Protein AF-N9M8Y0-F1 (afdb_monomer_lite)

Radius of gyration: 15.87 Å; chains: 1; bounding box: 37×36×35 Å

Structure (mmCIF, N/CA/C/O backbone):
data_AF-N9M8Y0-F1
#
_entry.id   AF-N9M8Y0-F1
#
loop_
_atom_site.group_PDB
_atom_site.id
_atom_site.type_symbol
_atom_site.label_atom_id
_atom_site.label_alt_id
_atom_site.label_comp_id
_atom_site.label_asym_id
_atom_site.label_entity_id
_atom_site.label_seq_id
_atom_site.pdbx_PDB_ins_code
_atom_site.Cartn_x
_atom_site.Cartn_y
_atom_site.Cartn_z
_atom_site.occupancy
_atom_site.B_iso_or_equiv
_atom_site.auth_seq_id
_atom_site.auth_comp_id
_atom_site.auth_asym_id
_atom_site.auth_atom_id
_atom_site.pdbx_PDB_model_num
ATOM 1 N N . MET A 1 1 ? 7.948 -21.060 7.782 1.00 49.34 1 MET A N 1
ATOM 2 C CA . MET A 1 1 ? 8.173 -19.702 8.324 1.00 49.34 1 MET A CA 1
ATOM 3 C C . MET A 1 1 ? 6.852 -19.188 8.862 1.00 49.34 1 MET A C 1
ATOM 5 O O . MET A 1 1 ? 5.896 -19.128 8.102 1.00 49.34 1 MET A O 1
ATOM 9 N N . HIS A 1 2 ? 6.754 -18.904 10.160 1.00 60.38 2 HIS A N 1
ATOM 10 C CA . HIS A 1 2 ? 5.548 -18.292 10.718 1.00 60.38 2 HIS A CA 1
ATOM 11 C C . HIS A 1 2 ? 5.475 -16.837 10.243 1.00 60.38 2 HIS A C 1
ATOM 13 O O . HIS A 1 2 ? 6.353 -16.055 10.600 1.00 60.38 2 HIS A O 1
ATOM 19 N N . LEU A 1 3 ? 4.446 -16.481 9.460 1.00 54.19 3 LEU A N 1
ATOM 20 C CA . LEU A 1 3 ? 4.186 -15.096 9.025 1.00 54.19 3 LEU A CA 1
ATOM 21 C C . LEU A 1 3 ? 4.144 -14.098 10.203 1.00 54.19 3 LEU A C 1
ATOM 23 O O . LEU A 1 3 ? 4.414 -12.922 10.014 1.00 54.19 3 LEU A O 1
ATOM 27 N N . PHE A 1 4 ? 3.893 -14.578 11.424 1.00 59.53 4 PHE A N 1
ATOM 28 C CA . PHE A 1 4 ? 3.814 -13.802 12.667 1.00 59.53 4 PHE A CA 1
ATOM 29 C C . PHE A 1 4 ? 5.122 -13.134 13.142 1.00 59.53 4 PHE A C 1
ATOM 31 O O . PHE A 1 4 ? 5.145 -12.583 14.237 1.00 59.53 4 PHE A O 1
ATOM 38 N N . LYS A 1 5 ? 6.221 -13.210 12.379 1.00 79.88 5 LYS A N 1
ATOM 39 C CA . LYS A 1 5 ? 7.494 -12.534 12.705 1.00 79.88 5 LYS A CA 1
ATOM 40 C C . LYS A 1 5 ? 7.884 -11.423 11.729 1.00 79.88 5 LYS A C 1
ATOM 42 O O . LYS A 1 5 ? 8.945 -10.835 11.913 1.00 79.88 5 LYS A O 1
ATOM 47 N N . LEU A 1 6 ? 7.100 -11.193 10.679 1.00 84.69 6 LEU A N 1
ATOM 48 C CA . LEU A 1 6 ? 7.408 -10.151 9.704 1.00 84.69 6 LEU A CA 1
ATOM 49 C C . LEU A 1 6 ? 7.015 -8.787 10.268 1.00 84.69 6 LEU A C 1
ATOM 51 O O . LEU A 1 6 ? 5.977 -8.675 10.919 1.00 84.69 6 LEU A O 1
ATOM 55 N N . THR A 1 7 ? 7.840 -7.772 10.018 1.00 89.25 7 THR A N 1
ATOM 56 C CA . THR A 1 7 ? 7.422 -6.380 10.225 1.00 89.25 7 THR A CA 1
ATOM 57 C C . THR A 1 7 ? 6.392 -5.983 9.168 1.00 89.25 7 THR A C 1
ATOM 59 O O . THR A 1 7 ? 6.260 -6.656 8.138 1.00 89.25 7 THR A O 1
ATOM 62 N N . ASP A 1 8 ? 5.669 -4.889 9.401 1.00 86.69 8 ASP A N 1
ATOM 63 C CA . ASP A 1 8 ? 4.657 -4.402 8.461 1.00 86.69 8 ASP A CA 1
ATOM 64 C C . ASP A 1 8 ? 5.276 -4.059 7.095 1.00 86.69 8 ASP A C 1
ATOM 66 O O . ASP A 1 8 ? 4.688 -4.367 6.062 1.00 86.69 8 ASP A O 1
ATOM 70 N N . GLU A 1 9 ? 6.506 -3.535 7.062 1.00 88.25 9 GLU A N 1
ATOM 71 C CA . GLU A 1 9 ? 7.246 -3.241 5.827 1.00 88.25 9 GLU A CA 1
ATOM 72 C C . GLU A 1 9 ? 7.645 -4.520 5.086 1.00 88.25 9 GLU A C 1
ATOM 74 O O . GLU A 1 9 ? 7.506 -4.614 3.867 1.00 88.25 9 GLU A O 1
ATOM 79 N N . GLN A 1 10 ? 8.102 -5.545 5.814 1.00 89.06 10 GLN A N 1
ATOM 80 C CA . GLN A 1 10 ? 8.431 -6.839 5.213 1.00 89.06 10 GLN A CA 1
ATOM 81 C C . GLN A 1 10 ? 7.189 -7.516 4.636 1.00 89.06 10 GLN A C 1
ATOM 83 O O . GLN A 1 10 ? 7.247 -8.116 3.563 1.00 89.06 10 GLN A O 1
ATOM 88 N N . LEU A 1 11 ? 6.064 -7.425 5.344 1.00 89.19 11 LEU A N 1
ATOM 89 C CA . LEU A 1 11 ? 4.792 -7.936 4.864 1.00 89.19 11 LEU A CA 1
ATOM 90 C C . LEU A 1 11 ? 4.317 -7.148 3.635 1.00 89.19 11 LEU A C 1
ATOM 92 O O . LEU A 1 11 ? 3.912 -7.761 2.648 1.00 89.19 11 LEU A O 1
ATOM 96 N N . ALA A 1 12 ? 4.426 -5.818 3.655 1.00 88.94 12 ALA A N 1
ATOM 97 C CA . ALA A 1 12 ? 4.091 -4.963 2.521 1.00 88.94 12 ALA A CA 1
ATOM 98 C C . ALA A 1 12 ? 4.928 -5.322 1.287 1.00 88.94 12 ALA A C 1
ATOM 100 O O . ALA A 1 12 ? 4.361 -5.567 0.228 1.00 88.94 12 ALA A O 1
ATOM 101 N N . GLN A 1 13 ? 6.244 -5.490 1.425 1.00 89.62 13 GLN A N 1
ATOM 102 C CA . GLN A 1 13 ? 7.128 -5.875 0.320 1.00 89.62 13 GLN A CA 1
ATOM 103 C C . GLN A 1 13 ? 6.708 -7.190 -0.365 1.00 89.62 13 GLN A C 1
ATOM 105 O O . GLN A 1 13 ? 6.943 -7.373 -1.559 1.00 89.62 13 GLN A O 1
ATOM 110 N N . ILE A 1 14 ? 6.086 -8.111 0.379 1.00 89.75 14 ILE A N 1
ATOM 111 C CA . ILE A 1 14 ? 5.580 -9.390 -0.144 1.00 89.75 14 ILE A CA 1
ATOM 112 C C . ILE A 1 14 ? 4.206 -9.222 -0.807 1.00 89.75 14 ILE A C 1
ATOM 114 O O . ILE A 1 14 ? 3.908 -9.915 -1.782 1.00 89.75 14 ILE A O 1
ATOM 118 N N . LEU A 1 15 ? 3.357 -8.348 -0.262 1.00 88.44 15 LEU A N 1
ATOM 119 C CA . LEU A 1 15 ? 1.964 -8.186 -0.683 1.00 88.44 15 LEU A CA 1
ATOM 120 C C . LEU A 1 15 ? 1.756 -7.119 -1.764 1.00 88.44 15 LEU A C 1
ATOM 122 O O . LEU A 1 15 ? 0.7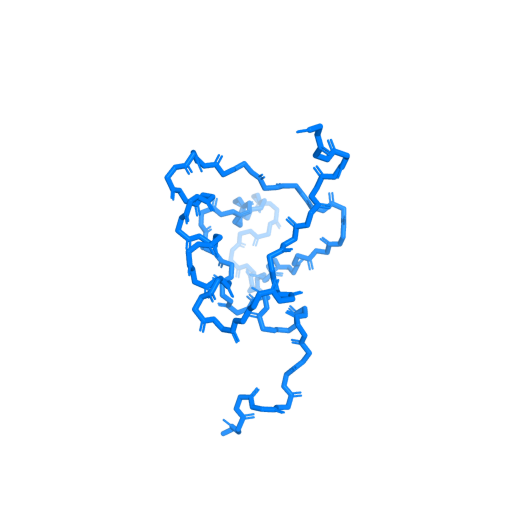22 -7.156 -2.433 1.00 88.44 15 LEU A O 1
ATOM 126 N N . ILE A 1 16 ? 2.695 -6.183 -1.952 1.00 89.25 16 ILE A N 1
ATOM 127 C CA . ILE A 1 16 ? 2.570 -5.119 -2.952 1.00 89.25 16 ILE A CA 1
ATOM 128 C C . ILE A 1 16 ? 2.426 -5.740 -4.355 1.00 89.25 16 ILE A C 1
ATOM 130 O O . ILE A 1 16 ? 3.262 -6.544 -4.783 1.00 89.25 16 ILE A O 1
ATOM 134 N N . PRO A 1 17 ? 1.374 -5.370 -5.108 1.00 89.19 17 PRO A N 1
ATOM 135 C CA . PRO A 1 17 ? 1.173 -5.859 -6.461 1.00 89.19 17 PRO A CA 1
ATOM 136 C C . PRO A 1 17 ? 2.345 -5.550 -7.396 1.00 89.19 17 PRO A C 1
ATOM 138 O O . PRO A 1 17 ? 2.833 -4.424 -7.467 1.00 89.19 17 PRO A O 1
ATOM 141 N N . LYS A 1 18 ? 2.707 -6.527 -8.237 1.00 87.56 18 LYS A N 1
ATOM 142 C CA . LYS A 1 18 ? 3.777 -6.382 -9.242 1.00 87.56 18 LYS A CA 1
ATOM 143 C C . LYS A 1 18 ? 3.567 -5.220 -10.218 1.00 87.56 18 LYS A C 1
ATOM 145 O O . LYS A 1 18 ? 4.538 -4.755 -10.794 1.00 87.56 18 LYS A O 1
ATOM 150 N N . ARG A 1 19 ? 2.328 -4.741 -10.398 1.00 89.38 19 ARG A N 1
ATOM 151 C CA . ARG A 1 19 ? 2.018 -3.586 -11.262 1.00 89.38 19 ARG A CA 1
ATOM 152 C C . ARG A 1 19 ? 2.660 -2.278 -10.789 1.00 89.38 19 ARG A C 1
ATOM 154 O O . ARG A 1 19 ? 2.776 -1.358 -11.584 1.00 89.38 19 ARG A O 1
ATOM 161 N N . PHE A 1 20 ? 3.039 -2.197 -9.514 1.00 90.75 20 PHE A N 1
ATOM 162 C CA . PHE A 1 20 ? 3.739 -1.044 -8.948 1.00 90.75 20 PHE A CA 1
ATOM 163 C C . PHE A 1 20 ? 5.255 -1.136 -9.075 1.00 90.75 20 PHE A C 1
ATOM 165 O O . PHE A 1 20 ? 5.947 -0.163 -8.804 1.00 90.75 20 PHE A O 1
ATOM 172 N N . VAL A 1 21 ? 5.781 -2.297 -9.467 1.00 89.50 21 VAL A N 1
ATOM 173 C CA . VAL A 1 21 ? 7.216 -2.464 -9.672 1.00 89.50 21 VAL A CA 1
ATOM 174 C C . VAL A 1 21 ? 7.581 -1.773 -10.987 1.00 89.50 21 VAL A C 1
ATOM 176 O O . VAL A 1 21 ? 7.018 -2.136 -12.026 1.00 89.50 21 VAL A O 1
ATOM 179 N N . PRO A 1 22 ? 8.500 -0.792 -10.980 1.00 88.38 22 PRO A N 1
ATOM 180 C CA . PRO A 1 22 ? 8.927 -0.147 -12.209 1.00 88.38 22 PRO A CA 1
ATOM 181 C C . PRO A 1 22 ? 9.631 -1.157 -13.127 1.00 88.38 22 PRO A C 1
ATOM 183 O O . PRO A 1 22 ? 10.224 -2.133 -12.651 1.00 88.38 22 PRO A O 1
ATOM 186 N N . PRO A 1 23 ? 9.583 -0.949 -14.454 1.00 87.94 23 PRO A N 1
ATOM 187 C CA . PRO A 1 23 ? 10.298 -1.808 -15.384 1.00 87.94 23 PRO A CA 1
ATOM 188 C C . PRO A 1 23 ? 11.801 -1.772 -15.095 1.00 87.94 23 PRO A C 1
ATOM 190 O O . PRO A 1 23 ? 12.358 -0.734 -14.734 1.00 87.94 23 PRO A O 1
ATOM 193 N N . THR A 1 24 ? 12.468 -2.912 -15.274 1.00 88.31 24 THR A N 1
ATOM 194 C CA . THR A 1 24 ? 13.923 -2.987 -15.132 1.00 88.31 24 THR A CA 1
ATOM 195 C C . THR A 1 24 ? 14.584 -2.071 -16.166 1.00 88.31 24 THR A C 1
ATOM 197 O O . THR A 1 24 ? 14.263 -2.184 -17.351 1.00 88.31 24 THR A O 1
ATOM 200 N N . PRO A 1 25 ? 15.500 -1.175 -15.755 1.00 89.38 25 PRO A N 1
ATOM 201 C CA . PRO A 1 25 ? 16.217 -0.328 -16.698 1.00 89.38 25 PRO A CA 1
ATOM 202 C C . PRO A 1 25 ? 17.018 -1.167 -17.710 1.00 89.38 25 PRO A C 1
ATOM 204 O O . PRO A 1 25 ? 17.586 -2.191 -17.313 1.00 89.38 25 PRO A O 1
ATOM 207 N N . PRO A 1 26 ? 17.151 -0.721 -18.976 1.00 88.38 26 PRO A N 1
ATOM 208 C CA . PRO A 1 26 ? 17.874 -1.464 -20.016 1.00 88.38 26 PRO A CA 1
ATOM 209 C C . PRO A 1 26 ? 19.316 -1.836 -19.627 1.00 88.38 26 PRO A C 1
ATOM 211 O O . PRO A 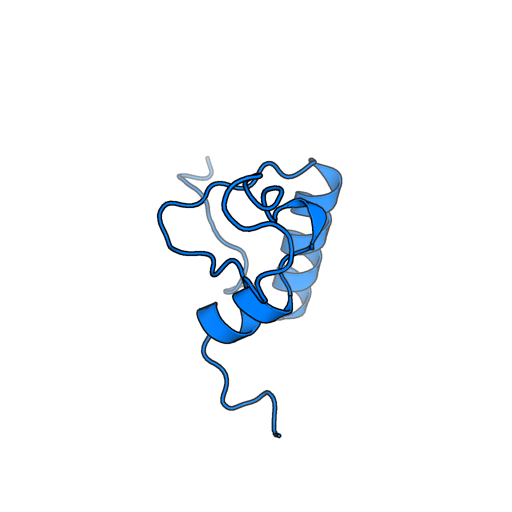1 26 ? 19.814 -2.908 -19.958 1.00 88.38 26 PRO A O 1
ATOM 214 N N . GLU A 1 27 ? 19.980 -0.979 -18.845 1.00 89.88 27 GLU A N 1
ATOM 215 C CA . GLU A 1 27 ? 21.356 -1.160 -18.343 1.00 89.88 27 GLU A CA 1
ATOM 216 C C . GLU A 1 27 ? 21.534 -2.381 -17.417 1.00 89.88 27 GLU A C 1
ATOM 218 O O . GLU A 1 27 ? 22.654 -2.827 -17.119 1.00 89.88 27 GLU A O 1
ATOM 223 N N . HIS A 1 28 ? 20.416 -2.924 -16.941 1.00 85.81 28 HIS A N 1
ATOM 224 C CA . HIS A 1 28 ? 20.369 -4.043 -16.020 1.00 85.81 28 HIS A CA 1
ATOM 225 C C . HIS A 1 28 ? 19.579 -5.243 -16.554 1.00 85.81 28 HIS A C 1
ATOM 227 O O . HIS A 1 28 ? 19.292 -6.170 -15.793 1.00 85.81 28 HIS A O 1
ATOM 233 N N . GLU A 1 29 ? 19.279 -5.279 -17.854 1.00 85.69 29 GLU A N 1
ATOM 234 C CA . GLU A 1 29 ? 18.689 -6.457 -18.488 1.00 85.69 29 GLU A CA 1
ATOM 235 C C . GLU A 1 29 ? 19.547 -7.712 -18.249 1.00 85.69 29 GLU A C 1
ATOM 237 O O . GLU A 1 29 ? 20.777 -7.691 -18.313 1.00 85.69 29 GLU A O 1
ATOM 242 N N . GLY A 1 30 ? 18.890 -8.824 -17.910 1.00 83.06 30 GLY A N 1
ATOM 243 C CA . GLY A 1 30 ? 19.555 -10.096 -17.607 1.00 83.06 30 GLY A CA 1
ATOM 244 C C . GLY A 1 30 ? 20.242 -10.170 -16.236 1.00 83.06 30 GLY A C 1
ATOM 245 O O . GLY A 1 30 ? 20.729 -11.240 -15.866 1.00 83.06 30 GLY A O 1
ATOM 246 N N . LYS A 1 31 ? 20.259 -9.084 -15.449 1.00 85.69 31 LYS A N 1
ATOM 247 C CA . LYS A 1 31 ? 20.683 -9.116 -14.041 1.00 85.69 31 LYS A CA 1
ATOM 248 C C . LYS A 1 31 ? 19.487 -9.444 -13.153 1.00 85.69 31 LYS A C 1
ATOM 250 O O . LYS A 1 31 ? 18.368 -9.001 -13.398 1.00 85.69 31 LYS A O 1
ATOM 255 N N . ASN A 1 32 ? 19.731 -10.208 -12.091 1.00 82.88 32 ASN A N 1
ATOM 256 C CA . ASN A 1 32 ? 18.693 -10.587 -11.135 1.00 82.88 32 ASN A CA 1
ATOM 257 C C . ASN A 1 32 ? 18.426 -9.409 -10.179 1.00 82.88 32 ASN A C 1
ATOM 259 O O . ASN A 1 32 ? 18.960 -9.355 -9.072 1.00 82.88 32 ASN A O 1
ATOM 263 N N . MET A 1 33 ? 17.687 -8.411 -10.663 1.00 82.75 33 MET A N 1
ATOM 264 C CA . MET A 1 33 ? 17.312 -7.225 -9.899 1.00 82.75 33 MET A CA 1
ATOM 265 C C . MET A 1 33 ? 15.971 -7.414 -9.197 1.00 82.75 33 MET A C 1
ATOM 267 O O . MET A 1 33 ? 15.019 -7.931 -9.776 1.00 82.75 33 MET A O 1
ATOM 271 N N . VAL A 1 34 ? 15.894 -6.942 -7.955 1.00 84.94 34 VAL A N 1
ATOM 272 C CA . VAL A 1 34 ? 14.665 -6.907 -7.161 1.00 84.94 34 VAL A CA 1
ATOM 273 C C . VAL A 1 34 ? 14.441 -5.469 -6.720 1.00 84.94 34 VAL A C 1
ATOM 275 O O . VAL A 1 34 ? 15.329 -4.870 -6.117 1.00 84.94 34 VAL A O 1
ATOM 278 N N . TYR A 1 35 ? 13.269 -4.921 -7.034 1.00 87.19 35 TYR A N 1
ATOM 279 C CA . TYR A 1 35 ? 12.859 -3.622 -6.516 1.00 87.19 35 TYR A CA 1
ATOM 280 C C . TYR A 1 35 ? 12.421 -3.769 -5.058 1.00 87.19 35 TYR A C 1
ATOM 282 O O . TYR A 1 35 ? 11.611 -4.647 -4.745 1.00 87.19 35 TYR A O 1
ATOM 290 N N . VAL A 1 36 ? 12.952 -2.921 -4.182 1.00 91.19 36 VAL A N 1
ATOM 291 C CA . VAL A 1 36 ? 12.559 -2.841 -2.773 1.00 91.19 36 VAL A CA 1
ATOM 292 C C . VAL A 1 36 ? 11.881 -1.498 -2.584 1.00 91.19 36 VAL A C 1
ATOM 294 O O . VAL A 1 36 ? 12.486 -0.481 -2.900 1.00 91.19 36 VAL A O 1
ATOM 297 N N . PHE A 1 37 ? 10.635 -1.525 -2.121 1.00 91.56 37 PHE A N 1
ATOM 298 C CA . PHE A 1 37 ? 9.864 -0.319 -1.872 1.00 91.56 37 PHE A CA 1
ATOM 299 C C . PHE A 1 37 ? 10.309 0.328 -0.563 1.00 91.56 37 PHE A C 1
ATOM 301 O O . PHE A 1 37 ? 10.589 -0.369 0.418 1.00 91.56 37 PHE A O 1
ATOM 308 N N . ASP A 1 38 ? 10.329 1.653 -0.536 1.00 89.94 38 ASP A N 1
ATOM 309 C CA . ASP A 1 38 ? 10.636 2.437 0.654 1.00 89.94 38 ASP A CA 1
ATOM 310 C C . ASP A 1 38 ? 9.601 3.549 0.898 1.00 89.94 38 ASP A C 1
ATOM 312 O O . ASP A 1 38 ? 8.528 3.590 0.295 1.00 89.94 38 ASP A O 1
ATOM 316 N N . SER A 1 39 ? 9.873 4.422 1.870 1.00 89.25 39 SER A N 1
ATOM 317 C CA . SER A 1 39 ? 8.950 5.488 2.271 1.00 89.25 39 SER A CA 1
ATOM 318 C C . SER A 1 39 ? 8.811 6.629 1.257 1.00 89.25 39 SER A C 1
ATOM 320 O O . SER A 1 39 ? 7.930 7.472 1.427 1.00 89.25 39 SER A O 1
ATOM 322 N N . GLU A 1 40 ? 9.691 6.712 0.259 1.00 91.94 40 GLU A N 1
ATOM 323 C CA . GLU A 1 40 ? 9.641 7.740 -0.783 1.00 91.94 40 GLU A CA 1
ATOM 324 C C . GLU A 1 40 ? 8.721 7.334 -1.944 1.00 91.94 40 GLU A C 1
ATOM 326 O O . GLU A 1 40 ? 8.216 8.203 -2.667 1.00 91.94 40 GLU A O 1
ATOM 331 N N . ASP A 1 41 ? 8.444 6.033 -2.086 1.00 90.56 41 ASP A N 1
ATOM 332 C CA . ASP A 1 41 ? 7.545 5.499 -3.102 1.00 90.56 41 ASP A CA 1
ATOM 333 C C . ASP A 1 41 ? 6.097 5.968 -2.912 1.00 90.56 41 ASP A C 1
ATOM 335 O O . ASP A 1 41 ? 5.545 6.040 -1.809 1.00 90.56 41 ASP A O 1
ATOM 339 N N . LYS A 1 42 ? 5.439 6.254 -4.039 1.00 90.06 42 LYS A N 1
ATOM 340 C CA . LYS A 1 42 ? 4.031 6.659 -4.088 1.00 90.06 42 LYS A CA 1
ATOM 341 C C . LYS A 1 42 ? 3.240 5.701 -4.958 1.00 90.06 42 LYS A C 1
ATOM 343 O O . LYS A 1 42 ? 3.668 5.335 -6.049 1.00 90.06 42 LYS A O 1
ATOM 348 N N . PHE A 1 43 ? 2.048 5.353 -4.489 1.00 89.44 43 PHE A N 1
ATOM 349 C CA . PHE A 1 43 ? 1.170 4.395 -5.148 1.00 89.44 43 PHE A CA 1
ATOM 350 C C . PHE A 1 43 ? -0.113 5.079 -5.608 1.00 89.44 43 PHE A C 1
ATOM 352 O O . PHE A 1 43 ? -0.811 5.708 -4.813 1.00 89.44 43 PHE A O 1
ATOM 359 N N . GLU A 1 44 ? -0.449 4.914 -6.885 1.00 91.50 44 GLU A N 1
ATOM 360 C CA . GLU A 1 44 ? -1.760 5.285 -7.410 1.00 91.50 44 GLU A CA 1
ATOM 361 C C . GLU A 1 44 ? -2.729 4.105 -7.266 1.00 91.50 44 GLU A C 1
ATOM 363 O O . GLU A 1 44 ? -2.570 3.041 -7.882 1.00 91.50 44 GLU A O 1
ATOM 368 N N . LEU A 1 45 ? -3.738 4.299 -6.419 1.00 90.81 45 LEU A N 1
ATOM 369 C CA . LEU A 1 45 ? -4.808 3.341 -6.173 1.00 90.81 45 LEU A CA 1
ATOM 370 C C . LEU A 1 45 ? -6.085 3.812 -6.857 1.00 90.81 45 LEU A C 1
ATOM 372 O O . LEU A 1 45 ? -6.436 4.992 -6.807 1.00 90.81 45 LEU A O 1
ATOM 376 N N . THR A 1 46 ? -6.809 2.875 -7.459 1.00 94.12 46 THR A N 1
ATOM 377 C CA . THR A 1 46 ? -8.190 3.132 -7.863 1.00 94.12 46 THR A CA 1
ATOM 378 C C . THR A 1 46 ? -9.082 3.261 -6.627 1.00 94.12 46 THR A C 1
ATOM 380 O O . THR A 1 46 ? -8.747 2.792 -5.535 1.00 94.12 46 THR A O 1
ATOM 383 N N . TYR A 1 47 ? -10.246 3.892 -6.794 1.00 92.69 47 TYR A N 1
ATOM 384 C CA . TYR A 1 47 ? -11.212 4.027 -5.703 1.00 92.69 47 TYR A CA 1
ATOM 385 C C . TYR A 1 47 ? -11.644 2.661 -5.142 1.00 92.69 47 TYR A C 1
ATOM 387 O O . TYR A 1 47 ? -11.685 2.487 -3.926 1.00 92.69 47 TYR A O 1
ATOM 395 N N . ASP A 1 48 ? -11.886 1.678 -6.012 1.00 95.81 48 ASP A N 1
ATOM 396 C CA . ASP A 1 48 ? -12.322 0.337 -5.608 1.00 95.81 48 ASP A CA 1
ATOM 397 C C . ASP A 1 48 ? -11.250 -0.399 -4.788 1.00 95.81 48 ASP A C 1
ATOM 399 O O . ASP A 1 48 ? -11.565 -1.011 -3.767 1.00 95.81 48 ASP A O 1
ATOM 403 N N . GLU A 1 49 ? -9.973 -0.278 -5.167 1.00 91.94 49 GLU A N 1
ATOM 404 C CA . GLU A 1 49 ? -8.855 -0.846 -4.398 1.00 91.94 49 GLU A CA 1
ATOM 405 C C . GLU A 1 49 ? -8.729 -0.195 -3.016 1.00 91.94 49 GLU A C 1
ATOM 407 O O . GLU A 1 49 ? -8.510 -0.884 -2.017 1.00 91.94 49 GLU A O 1
ATOM 412 N N . LEU A 1 50 ? -8.913 1.127 -2.930 1.00 90.25 50 LEU A N 1
ATOM 413 C CA . LEU A 1 50 ? -8.922 1.827 -1.647 1.00 90.25 50 LEU A CA 1
ATOM 414 C C . LEU A 1 50 ? -10.079 1.344 -0.755 1.00 90.25 50 LEU A C 1
ATOM 416 O O . LEU A 1 50 ? -9.878 1.084 0.434 1.00 90.25 50 LEU A O 1
ATOM 420 N N . VAL A 1 51 ? -11.280 1.185 -1.321 1.00 91.25 51 VAL A N 1
ATOM 421 C CA . VAL A 1 51 ? -12.451 0.653 -0.605 1.00 91.25 51 VAL A CA 1
ATOM 422 C C . VAL A 1 51 ? -12.200 -0.775 -0.119 1.00 91.25 51 VAL A C 1
ATOM 424 O O . VAL A 1 51 ? -12.561 -1.105 1.016 1.00 91.25 51 VAL A O 1
ATOM 427 N N . GLU A 1 52 ? -11.559 -1.622 -0.926 1.00 91.44 52 GLU A N 1
ATOM 428 C CA . GLU A 1 52 ? -11.208 -2.985 -0.530 1.00 91.44 52 GLU A CA 1
ATOM 429 C C . GLU A 1 52 ? -10.231 -2.997 0.656 1.00 91.44 52 GLU A C 1
ATOM 431 O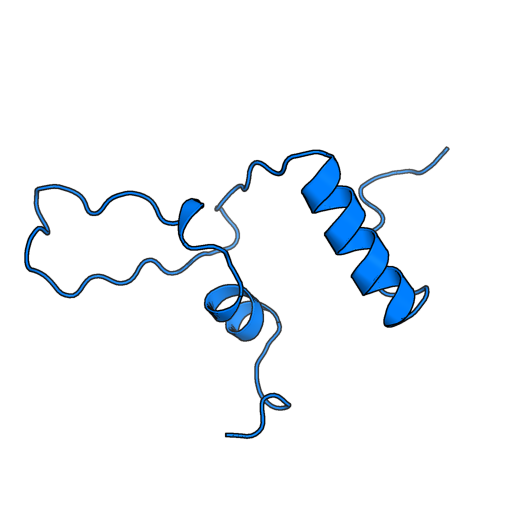 O . GLU A 1 52 ? -10.492 -3.679 1.654 1.00 91.44 52 GLU A O 1
ATOM 436 N N . ILE A 1 53 ? -9.162 -2.195 0.604 1.00 88.00 53 ILE A N 1
ATOM 437 C CA . ILE A 1 53 ? -8.179 -2.070 1.694 1.00 88.00 53 ILE A CA 1
ATOM 438 C C . ILE A 1 53 ? -8.868 -1.645 2.998 1.00 88.00 53 ILE A C 1
ATOM 440 O O . ILE A 1 53 ? -8.697 -2.292 4.035 1.00 88.00 53 ILE A O 1
ATOM 444 N N . ILE A 1 54 ? -9.704 -0.602 2.948 1.00 87.56 54 ILE A N 1
ATOM 445 C CA . ILE A 1 54 ? -10.448 -0.110 4.118 1.00 87.56 54 ILE A CA 1
ATOM 446 C C . ILE A 1 54 ? -11.405 -1.185 4.650 1.00 87.56 54 ILE A 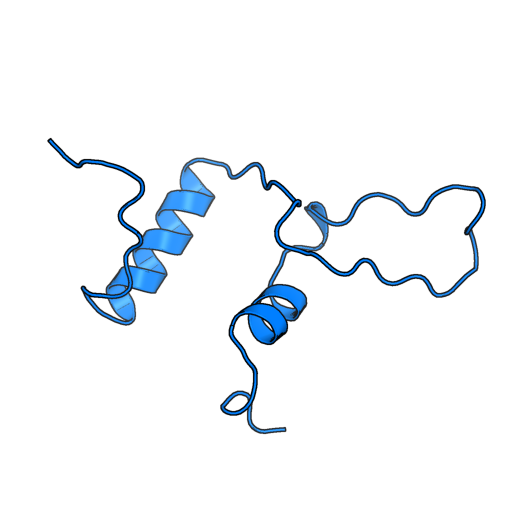C 1
ATOM 448 O O . ILE A 1 54 ? -11.518 -1.375 5.864 1.00 87.56 54 ILE A O 1
ATOM 452 N N . SER A 1 55 ? -12.072 -1.925 3.762 1.00 88.69 55 SER A N 1
ATOM 453 C CA . SER A 1 55 ? -12.996 -2.997 4.142 1.00 88.69 55 SER A CA 1
ATOM 454 C C . SER A 1 55 ? -12.280 -4.127 4.885 1.00 88.69 55 SER A C 1
ATOM 456 O O . SER A 1 55 ? -12.770 -4.589 5.917 1.00 88.69 55 SER A O 1
ATOM 458 N N . LYS A 1 56 ? -11.092 -4.538 4.423 1.00 86.94 56 LYS A N 1
ATOM 459 C CA . LYS A 1 56 ? -10.263 -5.540 5.114 1.00 86.94 56 LYS A CA 1
ATOM 460 C C . LYS A 1 56 ? -9.749 -5.022 6.458 1.00 86.94 56 LYS A C 1
ATOM 462 O O . LYS A 1 56 ? -9.840 -5.742 7.453 1.00 86.94 56 LYS A O 1
ATOM 467 N N . ALA A 1 57 ? -9.291 -3.770 6.519 1.00 86.00 57 ALA A N 1
ATOM 468 C CA . ALA A 1 57 ? -8.851 -3.141 7.765 1.00 86.00 57 ALA A CA 1
ATOM 469 C C . ALA A 1 57 ? -9.978 -3.100 8.813 1.00 86.00 57 ALA A C 1
ATOM 471 O 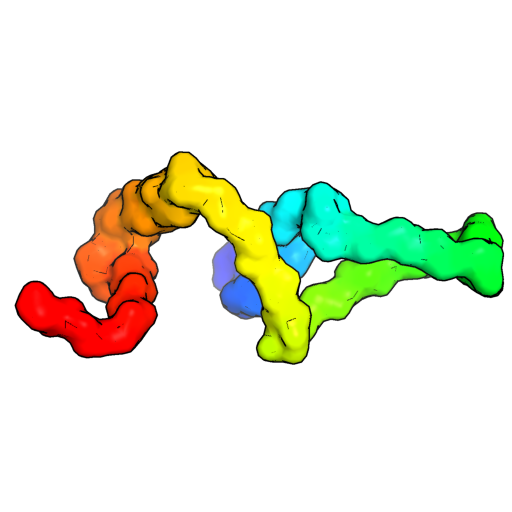O . ALA A 1 57 ? -9.774 -3.470 9.970 1.00 86.00 57 ALA A O 1
ATOM 472 N N . ARG A 1 58 ? -11.203 -2.754 8.394 1.00 84.56 58 ARG A N 1
ATOM 473 C CA . ARG A 1 58 ? -12.394 -2.760 9.255 1.00 84.56 58 ARG A CA 1
ATOM 474 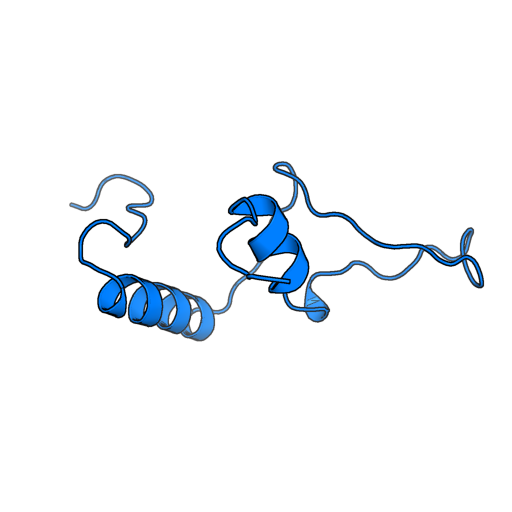C C . ARG A 1 58 ? -12.682 -4.139 9.849 1.00 84.56 58 ARG A C 1
ATOM 476 O O . ARG A 1 58 ? -13.055 -4.215 11.018 1.00 84.56 58 ARG A O 1
ATOM 483 N N . MET A 1 59 ? -12.519 -5.211 9.068 1.00 86.50 59 MET A N 1
ATOM 484 C CA . MET A 1 59 ? -12.717 -6.585 9.550 1.00 86.50 59 MET A CA 1
ATOM 485 C C . MET A 1 59 ? -11.692 -6.983 10.617 1.00 86.50 59 MET A C 1
ATOM 487 O O . MET A 1 59 ? -12.025 -7.744 11.521 1.00 86.50 59 MET A O 1
ATOM 491 N N . ALA A 1 60 ? -10.463 -6.471 10.523 1.00 83.44 60 ALA A N 1
ATOM 492 C CA . ALA A 1 60 ? -9.413 -6.734 11.502 1.00 83.44 60 ALA A CA 1
ATOM 493 C C . ALA A 1 60 ? -9.606 -5.927 12.805 1.00 83.44 60 ALA A C 1
ATOM 495 O O . ALA A 1 60 ? -9.222 -6.389 13.878 1.00 83.44 60 ALA A O 1
ATOM 496 N N . GLY A 1 61 ? -10.245 -4.752 12.739 1.00 78.25 61 GLY A N 1
ATOM 497 C CA . GLY A 1 61 ? -10.729 -4.018 13.909 1.00 78.25 61 GLY A CA 1
ATOM 498 C C . GLY A 1 61 ? -10.860 -2.504 13.691 1.00 78.25 61 GLY A C 1
ATOM 499 O O . GLY A 1 61 ? -10.190 -1.932 12.833 1.00 78.25 61 GLY A O 1
ATOM 500 N N . PRO A 1 62 ? -11.670 -1.799 14.506 1.00 70.50 62 PRO A N 1
ATOM 501 C CA . PRO A 1 62 ? -11.965 -0.374 14.310 1.00 70.50 62 PRO A CA 1
ATOM 502 C C . PRO A 1 62 ? -10.745 0.553 14.443 1.00 70.50 62 PRO A C 1
ATOM 504 O O . PRO A 1 62 ? -10.774 1.662 13.925 1.00 70.50 62 PRO A O 1
ATOM 507 N N . LYS A 1 63 ? -9.669 0.111 15.110 1.00 68.94 63 LYS A N 1
ATOM 508 C CA . LYS A 1 63 ? -8.428 0.890 15.282 1.00 68.94 63 LYS A CA 1
ATOM 509 C C . LYS A 1 63 ? -7.462 0.803 14.091 1.00 68.94 63 LYS A C 1
ATOM 511 O O . LYS A 1 63 ? -6.457 1.500 14.102 1.00 68.94 63 LYS A O 1
ATOM 516 N N . LEU A 1 64 ? -7.736 -0.058 13.108 1.00 73.94 64 LEU A N 1
ATOM 517 C CA . LEU A 1 64 ? -6.836 -0.324 11.978 1.00 73.94 64 LEU A CA 1
ATOM 518 C C . LEU A 1 64 ? -7.198 0.458 10.712 1.00 73.94 64 LEU A C 1
ATOM 520 O O . LEU A 1 64 ? -6.498 0.347 9.712 1.00 73.94 64 LEU A O 1
ATOM 524 N N . ILE A 1 65 ? -8.282 1.239 10.734 1.00 73.31 65 ILE A N 1
ATOM 525 C CA . ILE A 1 65 ? -8.643 2.105 9.611 1.00 73.31 65 ILE A CA 1
ATOM 526 C C . ILE A 1 65 ? -7.753 3.355 9.679 1.00 73.31 65 ILE A C 1
ATOM 528 O O . ILE A 1 65 ? -7.871 4.114 10.646 1.00 73.31 65 ILE A O 1
ATOM 532 N N . PRO A 1 66 ? -6.871 3.592 8.691 1.00 68.00 66 PRO A N 1
ATOM 533 C CA . PRO A 1 66 ? -6.042 4.786 8.677 1.00 68.00 66 PRO A CA 1
ATOM 534 C C . PRO A 1 66 ? -6.921 6.025 8.488 1.00 68.00 66 PRO A C 1
ATOM 536 O O . PRO A 1 66 ? -7.698 6.118 7.537 1.00 68.00 66 PRO A O 1
ATOM 539 N N . VAL A 1 67 ? -6.796 6.989 9.401 1.00 73.69 67 VAL A N 1
ATOM 540 C CA . VAL A 1 67 ? -7.458 8.292 9.294 1.00 73.69 67 VAL A CA 1
ATOM 541 C C . VAL A 1 67 ? -6.491 9.248 8.603 1.00 73.69 67 VAL A C 1
ATOM 543 O O . VAL A 1 67 ? -5.591 9.811 9.225 1.00 73.69 67 VAL A O 1
ATOM 546 N N . LEU A 1 68 ? -6.637 9.375 7.284 1.00 68.06 68 LEU A N 1
ATOM 547 C CA . LEU A 1 68 ? -5.819 10.266 6.465 1.00 68.06 68 LEU A CA 1
ATOM 548 C C . LEU A 1 68 ? -6.412 11.682 6.519 1.00 68.06 68 LEU A C 1
ATOM 550 O O . LEU A 1 68 ? -7.300 12.024 5.743 1.00 68.06 68 LEU A O 1
ATOM 554 N N . GLY A 1 69 ? -5.934 12.496 7.462 1.00 67.50 69 GLY A N 1
ATOM 555 C CA . GLY A 1 69 ? -6.370 13.886 7.647 1.00 67.50 69 GLY A CA 1
ATOM 556 C C . GLY A 1 69 ? -7.502 14.066 8.664 1.00 67.50 69 GLY A C 1
ATOM 557 O O . GLY A 1 69 ? -7.861 13.152 9.399 1.00 67.50 69 GLY A O 1
ATOM 558 N N . THR A 1 70 ? -8.053 15.276 8.751 1.00 61.66 70 THR A N 1
ATOM 559 C CA . THR A 1 70 ? -9.208 15.574 9.610 1.00 61.66 70 THR A CA 1
ATOM 560 C C . THR A 1 70 ? -10.502 15.162 8.918 1.00 61.66 70 THR A C 1
ATOM 562 O O . THR A 1 70 ? -10.847 15.708 7.871 1.00 61.66 70 THR A O 1
ATOM 565 N N . VAL A 1 71 ? -11.224 14.215 9.517 1.00 60.41 71 VAL A N 1
ATOM 566 C CA . VAL A 1 71 ? -12.614 13.910 9.155 1.00 60.41 71 VAL A CA 1
ATOM 567 C C . VAL A 1 71 ? -13.485 15.006 9.769 1.00 60.41 71 VAL A C 1
ATOM 569 O O . VAL A 1 71 ? -13.465 15.165 10.989 1.00 60.41 71 VAL A O 1
ATOM 572 N N . ASN A 1 72 ? -14.180 15.785 8.936 1.00 55.12 72 ASN A N 1
ATOM 573 C CA . ASN A 1 72 ? -15.206 16.729 9.398 1.00 55.12 72 ASN A CA 1
ATOM 574 C C . ASN A 1 72 ? -16.502 15.995 9.744 1.00 55.12 72 ASN A C 1
ATOM 576 O O . ASN A 1 72 ? -16.863 15.070 8.979 1.00 55.12 72 ASN A O 1
#

Organism: NCBI:txid70346

Foldseek 3Di:
DPPVPDDPQRVCQVPPDPVQPDDDDPVQPPPPDDDRDDPVDDDDDDPVRVVVVQVVLVVVHPVRRDDDDDDD

Secondary structure (DSSP, 8-state):
--GGG--HHHHHHHHS-GGGSPPPPGGGTTS-------TT------HHHHHHHHHHHHHH-GGGS---S---

Sequence (72 aa):
MHLFKLTDEQLAQILIPKRFVPPTPPEHEGKNMVYVFDSEDKFELTYDELVEIISKARMAGPKLIPVLGTVN

pLDDT: mean 83.3, std 10.71, range [49.34, 95.81]